Protein AF-A0A9E7TIS4-F1 (afdb_monomer_lite)

Organism: NCBI:txid33865

Sequence (132 aa):
MLKGLLPSMIPEYIQVRYVIFQGKQDLEKQIVKKLRGWRTPDTFFVILRDQDNGNCIEIRENLMNKCREAHRDNTMVRIACTELESFYLGDLRAVEDGFDIPGIAEKQSLKKFQSPDSIKKPSEELRNITNG

Structure (mmCIF, N/CA/C/O backbone):
data_AF-A0A9E7TIS4-F1
#
_entry.id   AF-A0A9E7TIS4-F1
#
loop_
_atom_site.group_PDB
_atom_site.id
_atom_site.type_symbol
_atom_site.label_atom_id
_atom_site.label_alt_id
_atom_site.label_comp_id
_atom_site.label_asym_id
_atom_site.label_entity_id
_atom_site.label_seq_id
_atom_site.pdbx_PDB_ins_code
_atom_site.Cartn_x
_atom_site.Cartn_y
_atom_site.Cartn_z
_atom_site.occupancy
_atom_site.B_iso_or_equiv
_atom_site.auth_seq_id
_atom_site.auth_comp_id
_atom_site.auth_asym_id
_atom_site.auth_atom_id
_atom_site.pdbx_PDB_model_num
ATOM 1 N N . MET A 1 1 ? -5.712 -8.317 3.004 1.00 78.44 1 MET A N 1
ATOM 2 C CA . MET A 1 1 ? -6.544 -7.231 2.442 1.00 78.44 1 MET A CA 1
ATOM 3 C C . MET A 1 1 ? -6.544 -7.169 0.907 1.00 78.44 1 MET A C 1
ATOM 5 O O . MET A 1 1 ? -7.469 -7.704 0.317 1.00 78.44 1 MET A O 1
ATOM 9 N N . LEU A 1 2 ? -5.536 -6.594 0.224 1.00 85.44 2 LEU A N 1
ATOM 10 C CA . LEU A 1 2 ? -5.630 -6.291 -1.226 1.00 85.44 2 LEU A CA 1
ATOM 11 C C . LEU A 1 2 ? -5.916 -7.496 -2.141 1.00 85.44 2 LEU A C 1
ATOM 13 O O . LEU A 1 2 ? -6.591 -7.338 -3.152 1.00 85.44 2 LEU A O 1
ATOM 17 N N . LYS A 1 3 ? -5.425 -8.693 -1.795 1.00 88.25 3 LYS A N 1
ATOM 18 C CA . LYS A 1 3 ? -5.730 -9.936 -2.530 1.00 88.25 3 LYS A CA 1
ATOM 19 C C . LYS A 1 3 ? -7.217 -10.298 -2.529 1.00 88.25 3 LYS A C 1
ATOM 21 O O . LYS A 1 3 ? -7.677 -10.883 -3.497 1.00 88.25 3 LYS A O 1
ATOM 26 N N . GLY A 1 4 ? -7.938 -9.955 -1.462 1.00 86.56 4 GLY A N 1
ATOM 27 C CA . GLY A 1 4 ? -9.380 -10.182 -1.359 1.00 86.56 4 GLY A CA 1
ATOM 28 C C . GLY A 1 4 ? -10.211 -9.044 -1.952 1.00 86.56 4 GLY A C 1
ATOM 29 O O . GLY A 1 4 ? -11.275 -9.302 -2.492 1.00 86.56 4 GLY A O 1
ATOM 30 N N . LEU A 1 5 ? -9.714 -7.802 -1.893 1.00 85.69 5 LEU A N 1
ATOM 31 C CA . LEU A 1 5 ? -10.480 -6.619 -2.301 1.00 85.69 5 LEU A CA 1
ATOM 32 C C . LEU A 1 5 ? -10.400 -6.316 -3.806 1.00 85.69 5 LEU A C 1
ATOM 34 O O . LEU A 1 5 ? -11.390 -5.933 -4.417 1.00 85.69 5 LEU A O 1
ATOM 38 N N . LEU A 1 6 ? -9.225 -6.461 -4.427 1.00 89.69 6 LEU A N 1
ATOM 39 C CA . LEU A 1 6 ? -9.060 -6.070 -5.833 1.00 89.69 6 LEU A CA 1
ATOM 40 C C . LEU A 1 6 ? -9.936 -6.864 -6.822 1.00 89.69 6 LEU A C 1
ATOM 42 O O . LEU A 1 6 ? -10.451 -6.228 -7.741 1.00 89.69 6 LEU A O 1
ATOM 46 N N . PRO A 1 7 ? -10.170 -8.183 -6.651 1.00 89.31 7 PRO A N 1
ATOM 47 C CA . PRO A 1 7 ? -11.040 -8.936 -7.556 1.00 89.31 7 PRO A CA 1
ATOM 48 C C . PRO A 1 7 ? -12.476 -8.404 -7.646 1.00 89.31 7 PRO A C 1
ATOM 50 O O . PRO A 1 7 ? -13.085 -8.514 -8.700 1.00 89.31 7 PRO A O 1
ATOM 53 N N . SER A 1 8 ? -13.017 -7.803 -6.579 1.00 88.75 8 SER A N 1
ATOM 54 C CA . SER A 1 8 ? -14.375 -7.237 -6.593 1.00 88.75 8 SER A CA 1
ATOM 55 C C . SER A 1 8 ? -14.439 -5.802 -7.124 1.00 88.75 8 SER A C 1
ATOM 57 O O . SER A 1 8 ? -15.529 -5.281 -7.339 1.00 88.75 8 SER A O 1
ATOM 59 N N . MET A 1 9 ? -13.294 -5.134 -7.295 1.00 89.31 9 MET A N 1
ATOM 60 C CA . MET A 1 9 ? -13.216 -3.730 -7.726 1.00 89.31 9 MET A CA 1
ATOM 61 C C . MET A 1 9 ? -12.743 -3.562 -9.171 1.00 89.31 9 MET A C 1
ATOM 63 O O . MET A 1 9 ? -12.948 -2.505 -9.766 1.00 89.31 9 MET A O 1
ATOM 67 N N . ILE A 1 10 ? -12.049 -4.561 -9.712 1.00 91.19 10 ILE A N 1
ATOM 68 C CA . ILE A 1 10 ? -11.374 -4.487 -11.005 1.00 91.19 10 ILE A CA 1
ATOM 69 C C . ILE A 1 10 ? -12.023 -5.497 -11.961 1.00 91.19 10 ILE A C 1
ATOM 71 O O . ILE A 1 10 ? -12.323 -6.611 -11.537 1.00 91.19 10 ILE A O 1
ATOM 75 N N . PRO A 1 11 ? -12.218 -5.150 -13.248 1.00 93.06 11 PRO A N 1
ATOM 76 C CA . PRO A 1 11 ? -12.716 -6.094 -14.242 1.00 93.06 11 PRO A CA 1
ATOM 77 C C . PRO A 1 11 ? -11.904 -7.395 -14.311 1.00 93.06 11 PRO A C 1
ATOM 79 O O . PRO A 1 11 ? -10.673 -7.369 -14.289 1.00 93.06 11 PRO A O 1
ATOM 82 N N . GLU A 1 12 ? -12.594 -8.521 -14.495 1.00 91.00 12 GLU A N 1
ATOM 83 C CA . GLU A 1 12 ? -12.003 -9.871 -14.473 1.00 91.00 12 GLU A CA 1
ATOM 84 C C . GLU A 1 12 ? -10.914 -10.101 -15.533 1.00 91.00 12 GLU A C 1
ATOM 86 O O . GLU A 1 12 ? -10.029 -10.936 -15.353 1.00 91.00 12 GLU A O 1
ATOM 91 N N . TYR A 1 13 ? -10.939 -9.344 -16.635 1.00 91.88 13 TYR A N 1
ATOM 92 C CA . TYR A 1 13 ? -9.937 -9.447 -17.699 1.00 91.88 13 TYR A CA 1
ATOM 93 C C . TYR A 1 13 ? -8.581 -8.819 -17.329 1.00 91.88 13 TYR A C 1
ATOM 95 O O . TYR A 1 13 ? -7.606 -8.988 -18.064 1.00 91.88 13 TYR A O 1
ATOM 103 N N . ILE A 1 14 ? -8.488 -8.083 -16.216 1.00 92.38 14 ILE A N 1
ATOM 104 C CA . ILE A 1 14 ? -7.239 -7.465 -15.760 1.00 92.38 14 ILE A CA 1
ATOM 105 C C . ILE A 1 14 ? -6.491 -8.434 -14.841 1.00 92.38 14 ILE A C 1
ATOM 107 O O . ILE A 1 14 ? -6.923 -8.743 -13.731 1.00 92.38 14 ILE A O 1
ATOM 111 N N . GLN A 1 15 ? -5.299 -8.861 -15.265 1.00 92.31 15 GLN A N 1
ATOM 112 C CA . GLN A 1 15 ? -4.434 -9.687 -14.427 1.00 92.31 15 GLN A CA 1
ATOM 113 C C . GLN A 1 15 ? -3.736 -8.842 -13.350 1.00 92.31 15 GLN A C 1
ATOM 115 O O . GLN A 1 15 ? -2.808 -8.083 -13.636 1.00 92.31 15 GLN A O 1
ATOM 120 N N . VAL A 1 16 ? -4.108 -9.042 -12.086 1.00 93.62 16 VAL A N 1
ATOM 121 C CA . VAL A 1 16 ? -3.443 -8.398 -10.945 1.00 93.62 16 VAL A CA 1
ATOM 122 C C . VAL A 1 16 ? -2.207 -9.197 -10.518 1.00 93.62 16 VAL A C 1
ATOM 124 O O . VAL A 1 16 ? -2.273 -10.407 -10.298 1.00 93.62 16 VAL A O 1
ATOM 127 N N . ARG A 1 17 ? -1.062 -8.520 -10.356 1.00 93.75 17 ARG A N 1
ATOM 128 C CA . ARG A 1 17 ? 0.164 -9.104 -9.786 1.00 93.75 17 ARG A CA 1
ATOM 129 C C . ARG A 1 17 ? 0.657 -8.284 -8.602 1.00 93.75 17 ARG A C 1
ATOM 131 O O . ARG A 1 17 ? 0.764 -7.066 -8.684 1.00 93.75 17 ARG A O 1
ATOM 138 N N . TYR A 1 18 ? 1.014 -8.975 -7.522 1.00 93.88 18 TYR A N 1
ATOM 139 C CA . TYR A 1 18 ? 1.550 -8.361 -6.309 1.00 93.88 18 TYR A CA 1
ATOM 140 C C . TYR A 1 18 ? 3.065 -8.542 -6.264 1.00 93.88 18 TYR A C 1
ATOM 142 O O . TYR A 1 18 ? 3.559 -9.669 -6.272 1.00 93.88 18 TYR A O 1
ATOM 150 N N . VAL A 1 19 ? 3.799 -7.433 -6.199 1.00 93.94 19 VAL A N 1
ATOM 151 C CA . VAL A 1 19 ? 5.257 -7.425 -6.045 1.00 93.94 19 VAL A CA 1
ATOM 152 C C . VAL A 1 19 ? 5.575 -6.922 -4.643 1.00 93.94 19 VAL A C 1
ATOM 154 O O . VAL A 1 19 ? 5.390 -5.746 -4.348 1.00 93.94 19 VAL A O 1
ATOM 157 N N . ILE A 1 20 ? 6.010 -7.835 -3.777 1.00 93.00 20 ILE A N 1
ATOM 158 C CA . ILE A 1 20 ? 6.323 -7.546 -2.373 1.00 93.00 20 ILE A CA 1
ATOM 159 C C . ILE A 1 20 ? 7.811 -7.194 -2.252 1.00 93.00 20 ILE A C 1
ATOM 161 O O . ILE A 1 20 ? 8.650 -7.812 -2.913 1.00 93.00 20 ILE A O 1
ATOM 165 N N . PHE A 1 21 ? 8.122 -6.217 -1.402 1.00 93.62 21 PHE A N 1
ATOM 166 C CA . PHE A 1 21 ? 9.482 -5.790 -1.063 1.00 93.62 21 PHE A CA 1
ATOM 167 C C . PHE A 1 21 ? 9.729 -5.949 0.437 1.00 93.62 21 PHE A C 1
ATOM 169 O O . PHE A 1 21 ? 8.796 -5.859 1.236 1.00 93.62 21 PHE A O 1
ATOM 176 N N . GLN A 1 22 ? 10.987 -6.160 0.821 1.00 91.56 22 GLN A N 1
ATOM 177 C CA . GLN A 1 22 ? 11.403 -6.272 2.222 1.00 91.56 22 GLN A CA 1
ATOM 178 C C . GLN A 1 22 ? 11.657 -4.877 2.817 1.00 91.56 22 GLN A C 1
ATOM 180 O O . GLN A 1 22 ? 12.793 -4.442 3.008 1.00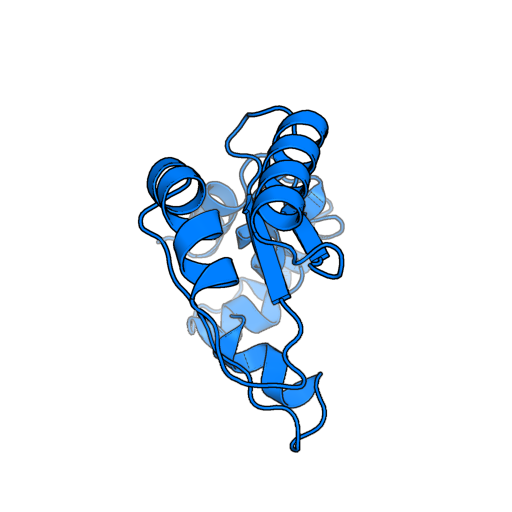 91.56 22 GLN A O 1
ATOM 185 N N . GLY A 1 23 ? 10.567 -4.147 3.062 1.00 89.06 23 GLY A N 1
ATOM 186 C CA . GLY A 1 23 ? 10.588 -2.793 3.616 1.00 89.06 23 GLY A CA 1
ATOM 187 C C . GLY A 1 23 ? 10.994 -1.700 2.618 1.00 89.06 23 GLY A C 1
ATOM 188 O O . GLY A 1 23 ? 11.309 -1.947 1.449 1.00 89.06 23 GLY A O 1
ATOM 189 N N . LYS A 1 24 ? 10.993 -0.447 3.093 1.00 89.44 24 LYS A N 1
ATOM 190 C CA . LYS A 1 24 ? 11.208 0.748 2.254 1.00 89.44 24 LYS A CA 1
ATOM 191 C C . LYS A 1 24 ? 12.556 0.786 1.534 1.00 89.44 24 LYS A C 1
ATOM 193 O O . LYS A 1 24 ? 12.625 1.195 0.379 1.00 89.44 24 LYS A O 1
ATOM 198 N N . GLN A 1 25 ? 13.626 0.337 2.191 1.00 91.75 25 GLN A N 1
ATOM 199 C CA . GLN A 1 25 ? 14.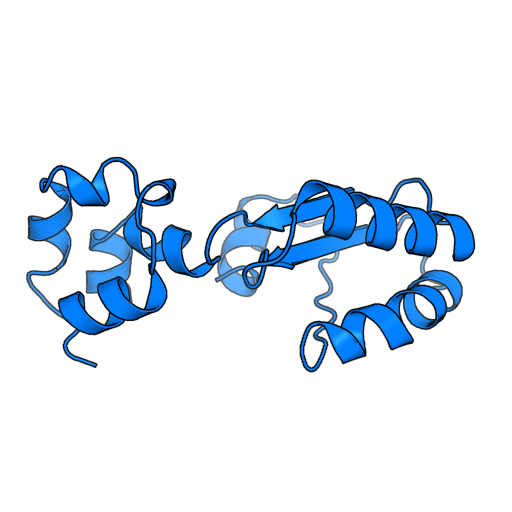964 0.365 1.595 1.00 91.75 25 GLN A CA 1
ATOM 200 C C . GLN A 1 25 ? 15.076 -0.611 0.420 1.00 91.75 25 GLN A C 1
ATOM 202 O O . GLN A 1 25 ? 15.715 -0.295 -0.582 1.00 91.75 25 GLN A O 1
ATOM 207 N N . ASP A 1 26 ? 14.454 -1.786 0.533 1.00 95.19 26 ASP A N 1
ATOM 208 C CA . ASP A 1 26 ? 14.438 -2.777 -0.539 1.00 95.19 26 ASP A CA 1
ATOM 209 C C . ASP A 1 26 ? 13.622 -2.285 -1.741 1.00 95.19 26 ASP A C 1
ATOM 211 O O . ASP A 1 26 ? 14.095 -2.350 -2.879 1.00 95.19 26 ASP A O 1
ATOM 215 N N . LEU A 1 27 ? 12.449 -1.686 -1.485 1.00 94.69 27 LEU A N 1
ATOM 216 C CA . LEU A 1 27 ? 11.648 -1.012 -2.510 1.00 94.69 27 LEU A CA 1
ATOM 217 C C . LEU A 1 27 ? 12.488 0.019 -3.272 1.00 94.69 27 LEU A C 1
ATOM 219 O O . LEU A 1 27 ? 12.590 -0.044 -4.496 1.00 94.69 27 LEU A O 1
ATOM 223 N N . GLU A 1 28 ? 13.138 0.940 -2.561 1.00 91.81 28 GLU A N 1
ATOM 224 C CA . GLU A 1 28 ? 13.893 2.025 -3.190 1.00 91.81 28 GLU A CA 1
ATOM 225 C C . GLU A 1 28 ? 15.107 1.545 -3.997 1.00 91.81 28 GLU A C 1
ATOM 227 O O . GLU A 1 28 ? 15.447 2.172 -5.007 1.00 91.81 28 GLU A O 1
ATOM 232 N N . LYS A 1 29 ? 15.741 0.439 -3.587 1.00 94.81 29 LYS A N 1
ATOM 233 C CA . LYS A 1 29 ? 16.877 -0.171 -4.298 1.00 94.81 29 LYS A CA 1
ATOM 234 C C . LYS A 1 29 ? 16.442 -0.950 -5.537 1.00 94.81 29 LYS A C 1
ATOM 236 O O . LYS A 1 29 ? 17.158 -0.963 -6.535 1.00 94.81 29 LYS A O 1
ATOM 241 N N . GLN A 1 30 ? 15.293 -1.621 -5.483 1.00 96.56 30 GLN A N 1
ATOM 242 C CA . GLN A 1 30 ? 14.895 -2.575 -6.518 1.00 96.56 30 GLN A CA 1
ATOM 243 C C . GLN A 1 30 ? 13.866 -2.041 -7.521 1.00 96.56 30 GLN A C 1
ATOM 245 O O . GLN A 1 30 ? 13.756 -2.609 -8.611 1.00 96.56 30 GLN A O 1
ATOM 250 N N . ILE A 1 31 ? 13.113 -0.983 -7.196 1.00 96.56 31 ILE A N 1
ATOM 251 C CA . ILE A 1 31 ? 11.961 -0.560 -8.007 1.00 96.56 31 ILE A CA 1
ATOM 252 C C . ILE A 1 31 ? 12.341 -0.226 -9.453 1.00 96.56 31 ILE A C 1
ATOM 254 O O . ILE A 1 31 ? 11.700 -0.728 -10.374 1.00 96.56 31 ILE A O 1
ATOM 258 N N . VAL A 1 32 ? 13.438 0.509 -9.668 1.00 97.44 32 VAL A N 1
ATOM 259 C CA . VAL A 1 32 ? 13.911 0.878 -11.015 1.00 97.44 32 VAL A CA 1
ATOM 260 C C . VAL A 1 32 ? 14.204 -0.375 -11.840 1.00 97.44 32 VAL A C 1
ATOM 262 O O . VAL A 1 32 ? 13.712 -0.526 -12.958 1.00 97.44 32 VAL A O 1
ATOM 265 N N . LYS A 1 33 ? 14.959 -1.321 -11.264 1.00 96.94 33 LYS A N 1
ATOM 266 C CA . LYS A 1 33 ? 15.322 -2.582 -11.922 1.00 96.94 33 LYS A CA 1
ATOM 267 C C . LYS A 1 33 ? 14.084 -3.406 -12.279 1.00 96.94 33 LYS A C 1
ATOM 269 O O . LYS A 1 33 ? 14.017 -3.943 -13.384 1.00 96.94 33 LYS A O 1
ATOM 274 N N . LYS A 1 34 ? 13.111 -3.513 -11.368 1.00 96.00 34 LYS A N 1
ATOM 275 C CA . LYS A 1 34 ? 11.888 -4.298 -11.599 1.00 96.00 34 LYS A CA 1
ATOM 276 C C . LYS A 1 34 ? 10.990 -3.668 -12.664 1.00 96.00 34 LYS A C 1
ATOM 278 O O . LYS A 1 34 ? 10.532 -4.388 -13.544 1.00 96.00 34 LYS A O 1
ATOM 283 N N . LEU A 1 35 ? 10.788 -2.351 -12.619 1.00 96.44 35 LEU A N 1
ATOM 284 C CA . LEU A 1 35 ? 9.990 -1.618 -13.606 1.00 96.44 35 LEU A CA 1
ATOM 285 C C . LEU A 1 35 ? 10.609 -1.685 -15.009 1.00 96.44 35 LEU A C 1
ATOM 287 O O . LEU A 1 35 ? 9.914 -1.992 -15.981 1.00 96.44 35 LEU A O 1
ATOM 291 N N . ARG A 1 36 ? 11.926 -1.463 -15.113 1.00 95.69 36 ARG A N 1
ATOM 292 C CA . ARG A 1 36 ? 12.661 -1.517 -16.386 1.00 95.69 36 ARG A CA 1
ATOM 293 C C . ARG A 1 36 ? 12.700 -2.932 -16.967 1.00 95.69 36 ARG A C 1
ATOM 295 O O . ARG A 1 36 ? 12.611 -3.111 -18.175 1.00 95.69 36 ARG A O 1
ATOM 302 N N . GLY A 1 37 ? 12.824 -3.945 -16.110 1.00 95.75 37 GLY A N 1
ATOM 303 C CA . GLY A 1 37 ? 12.858 -5.352 -16.514 1.00 95.75 37 GLY A CA 1
ATOM 304 C C . GLY A 1 37 ? 11.498 -5.942 -16.894 1.00 95.75 37 GLY A C 1
ATOM 305 O O . GLY A 1 37 ? 11.449 -7.077 -17.369 1.00 95.75 37 GLY A O 1
ATOM 306 N N . TRP A 1 38 ? 10.396 -5.217 -16.683 1.00 95.81 38 TRP A N 1
ATOM 307 C CA . TRP A 1 38 ? 9.059 -5.735 -16.943 1.00 95.81 38 TRP A CA 1
ATOM 308 C C . TRP A 1 38 ? 8.736 -5.731 -18.437 1.00 95.81 38 TRP A C 1
ATOM 310 O O . TRP A 1 38 ? 8.675 -4.673 -19.061 1.00 95.81 38 TRP A O 1
ATOM 320 N N . ARG A 1 39 ? 8.518 -6.919 -19.011 1.00 93.88 39 ARG A N 1
ATOM 321 C CA . ARG A 1 39 ? 8.322 -7.102 -20.462 1.00 93.88 39 ARG A CA 1
ATOM 322 C C . ARG A 1 39 ? 6.873 -7.304 -20.885 1.00 93.88 39 ARG A C 1
ATOM 324 O O . ARG A 1 39 ? 6.596 -7.242 -22.076 1.00 93.88 39 ARG A O 1
ATOM 331 N N . THR A 1 40 ? 5.965 -7.560 -19.947 1.00 94.25 40 THR A N 1
ATOM 332 C CA . THR A 1 40 ? 4.551 -7.726 -20.286 1.00 94.25 40 THR A CA 1
ATOM 333 C C . THR A 1 40 ? 4.011 -6.401 -20.838 1.00 94.25 40 THR A C 1
ATOM 335 O O . THR A 1 40 ? 4.163 -5.376 -20.159 1.00 94.25 40 THR A O 1
ATOM 338 N N . PRO A 1 41 ? 3.431 -6.389 -22.052 1.00 91.69 41 PRO A N 1
ATOM 339 C CA . PRO A 1 41 ? 2.789 -5.200 -22.605 1.00 91.69 41 PRO A CA 1
ATOM 340 C C . PRO A 1 41 ? 1.533 -4.832 -21.802 1.00 91.69 41 PRO A C 1
ATOM 342 O O . PRO A 1 41 ? 1.130 -5.569 -20.900 1.00 91.69 41 PRO A O 1
ATOM 345 N N . ASP A 1 42 ? 0.965 -3.656 -22.084 1.00 92.25 42 ASP A N 1
ATOM 346 C CA . ASP A 1 42 ? -0.312 -3.179 -21.521 1.00 92.25 42 ASP A CA 1
ATOM 347 C C . ASP A 1 42 ? -0.411 -3.278 -19.988 1.00 92.25 42 ASP A C 1
ATOM 349 O O . ASP A 1 42 ? -1.466 -3.511 -19.403 1.00 92.25 42 ASP A O 1
ATOM 353 N N . THR A 1 43 ? 0.731 -3.107 -19.315 1.00 94.88 43 THR A N 1
ATOM 354 C CA . THR A 1 43 ? 0.834 -3.174 -17.858 1.00 94.88 43 THR A CA 1
ATOM 355 C C . THR A 1 43 ? 0.831 -1.772 -17.258 1.00 94.88 43 THR A C 1
ATOM 357 O O . THR A 1 43 ? 1.670 -0.936 -17.602 1.00 94.88 43 THR A O 1
ATOM 360 N N . PHE A 1 44 ? -0.057 -1.557 -16.288 1.00 94.38 44 PHE A N 1
ATOM 361 C CA . PHE A 1 44 ? -0.055 -0.389 -15.412 1.00 94.38 44 PHE A CA 1
ATOM 362 C C . PHE A 1 44 ? 0.531 -0.751 -14.051 1.00 94.38 44 PHE A C 1
ATOM 364 O O . PHE A 1 44 ? 0.265 -1.825 -13.511 1.00 94.38 44 PHE A O 1
ATOM 371 N N . PHE A 1 45 ? 1.319 0.160 -13.483 1.00 96.88 45 PHE A N 1
ATOM 372 C CA . PHE A 1 45 ? 1.935 -0.029 -12.175 1.00 96.88 45 PHE A CA 1
ATOM 373 C C . PHE A 1 45 ? 1.288 0.880 -11.138 1.00 96.88 45 PHE A C 1
ATOM 375 O O . PHE A 1 45 ? 1.061 2.067 -11.381 1.00 96.88 45 PHE A O 1
ATOM 382 N N . VAL A 1 46 ? 1.054 0.313 -9.957 1.00 95.81 46 VAL A N 1
ATOM 383 C CA . VAL A 1 46 ? 0.650 1.043 -8.758 1.00 95.81 46 VAL A CA 1
ATOM 384 C C . VAL A 1 46 ? 1.645 0.707 -7.655 1.00 95.81 46 VAL A C 1
ATOM 386 O O . VAL A 1 46 ? 1.803 -0.456 -7.287 1.00 95.81 46 VAL A O 1
ATOM 389 N N . ILE A 1 47 ? 2.328 1.725 -7.143 1.00 95.62 47 ILE A N 1
ATOM 390 C CA . ILE A 1 47 ? 3.219 1.623 -5.991 1.00 95.62 47 ILE A CA 1
ATOM 391 C C . ILE A 1 47 ? 2.457 2.129 -4.771 1.00 95.62 47 ILE A C 1
ATOM 393 O O . ILE A 1 47 ? 2.027 3.2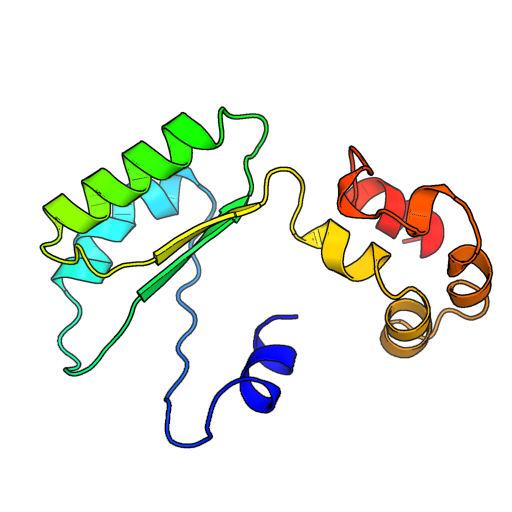84 -4.737 1.00 95.62 47 ILE A O 1
ATOM 397 N N . LEU A 1 48 ? 2.316 1.256 -3.776 1.00 92.44 48 LEU A N 1
ATOM 398 C CA . LEU A 1 48 ? 1.736 1.558 -2.472 1.00 92.44 48 LEU A CA 1
ATOM 399 C C . LEU A 1 48 ? 2.841 1.490 -1.414 1.00 92.44 48 LEU A C 1
ATOM 401 O O . LEU A 1 48 ? 3.618 0.534 -1.404 1.00 92.44 48 LEU A O 1
ATOM 405 N N . ARG A 1 49 ? 2.908 2.494 -0.540 1.00 89.25 49 ARG A N 1
ATOM 406 C CA . ARG A 1 49 ? 3.830 2.553 0.604 1.00 89.25 49 ARG A CA 1
ATOM 407 C C . ARG A 1 49 ? 3.175 3.349 1.737 1.00 89.25 49 ARG A C 1
ATOM 409 O O . ARG A 1 49 ? 2.422 4.273 1.455 1.00 89.25 49 ARG A O 1
ATOM 416 N N . ASP A 1 50 ? 3.453 3.026 2.989 1.00 86.44 50 ASP A N 1
ATOM 417 C CA . ASP A 1 50 ? 3.183 3.914 4.127 1.00 86.44 50 ASP A CA 1
ATOM 418 C C . ASP A 1 50 ? 4.179 5.094 4.178 1.00 86.44 50 ASP A C 1
ATOM 420 O O . ASP A 1 50 ? 5.188 5.150 3.460 1.00 86.44 50 ASP A O 1
ATOM 424 N N . GLN A 1 51 ? 3.879 6.098 5.002 1.00 85.56 51 GLN A N 1
ATOM 425 C CA . GLN A 1 51 ? 4.786 7.227 5.201 1.00 85.56 51 GLN A CA 1
ATOM 426 C C . GLN A 1 51 ? 5.988 6.881 6.093 1.00 85.56 51 GLN A C 1
ATOM 428 O O . GLN A 1 51 ? 7.037 7.509 5.953 1.00 85.56 51 GLN A O 1
ATOM 433 N N . ASP A 1 52 ? 5.865 5.902 7.001 1.00 80.19 52 ASP A N 1
ATOM 434 C CA . ASP A 1 52 ? 6.919 5.502 7.947 1.00 80.19 52 ASP A CA 1
ATOM 435 C C . ASP A 1 52 ? 7.570 6.690 8.700 1.00 80.19 52 ASP A C 1
ATOM 437 O O . ASP A 1 52 ? 8.800 6.804 8.769 1.00 80.19 52 ASP A O 1
ATOM 441 N N . ASN A 1 53 ? 6.756 7.614 9.227 1.00 79.44 53 ASN A N 1
ATOM 442 C CA . ASN A 1 53 ? 7.178 8.880 9.860 1.00 79.44 53 ASN A CA 1
ATOM 443 C C . ASN A 1 53 ? 8.005 9.835 8.968 1.00 79.44 53 ASN A C 1
ATOM 445 O O . ASN A 1 53 ? 8.568 10.808 9.466 1.00 79.44 53 ASN A O 1
ATOM 449 N N . GLY A 1 54 ? 8.107 9.572 7.663 1.00 84.69 54 GLY A N 1
ATOM 450 C CA . GLY A 1 54 ? 8.769 10.453 6.704 1.00 84.69 54 GLY A CA 1
ATOM 451 C C . GLY A 1 54 ? 7.821 11.471 6.067 1.00 84.69 54 GLY A C 1
ATOM 452 O O . GLY A 1 54 ? 6.601 11.391 6.201 1.00 84.69 54 GLY A O 1
ATOM 453 N N . ASN A 1 55 ? 8.387 12.423 5.323 1.00 90.31 55 ASN A N 1
ATOM 454 C CA . ASN A 1 55 ? 7.607 13.391 4.557 1.00 90.31 55 ASN A CA 1
ATOM 455 C C . ASN A 1 55 ? 6.980 12.705 3.330 1.00 90.31 55 ASN A C 1
ATOM 457 O O . ASN A 1 55 ? 7.677 12.333 2.383 1.00 90.31 55 ASN A O 1
ATOM 461 N N . CYS A 1 56 ? 5.655 12.541 3.333 1.00 91.69 56 CYS A N 1
ATOM 462 C CA . CYS A 1 56 ? 4.937 11.840 2.270 1.00 91.69 56 CYS A CA 1
ATOM 463 C C . CYS A 1 56 ? 5.098 12.499 0.889 1.00 91.69 56 CYS A C 1
ATOM 465 O O . CYS A 1 56 ? 5.093 11.794 -0.123 1.00 91.69 56 CYS A O 1
ATOM 467 N N . ILE A 1 57 ? 5.298 13.821 0.836 1.00 93.38 57 ILE A N 1
ATOM 468 C CA . ILE A 1 57 ? 5.521 14.565 -0.410 1.00 93.38 57 ILE A CA 1
ATOM 469 C C . ILE A 1 57 ? 6.888 14.194 -0.988 1.00 93.38 57 ILE A C 1
ATOM 471 O O . ILE A 1 57 ? 6.977 13.795 -2.147 1.00 93.38 57 ILE A O 1
ATOM 475 N N . GLU A 1 58 ? 7.939 14.241 -0.168 1.00 95.31 58 GLU A N 1
ATOM 476 C CA . GLU A 1 58 ? 9.302 13.878 -0.578 1.00 95.31 58 GLU A CA 1
ATOM 477 C C . GLU A 1 58 ? 9.400 12.405 -0.985 1.00 95.31 58 GLU A C 1
ATOM 479 O O . GLU A 1 58 ? 9.989 12.075 -2.015 1.00 95.31 58 GLU A O 1
ATOM 484 N N . ILE A 1 59 ? 8.770 11.511 -0.215 1.00 94.88 59 ILE A N 1
ATOM 485 C CA . ILE A 1 59 ? 8.721 10.079 -0.528 1.00 94.88 59 ILE A CA 1
ATOM 486 C C . ILE A 1 59 ? 8.037 9.850 -1.879 1.00 94.88 59 ILE A C 1
ATOM 488 O O . ILE A 1 59 ? 8.546 9.094 -2.713 1.00 94.88 59 ILE A O 1
ATOM 492 N N . ARG A 1 60 ? 6.889 10.501 -2.109 1.00 95.19 60 ARG A N 1
ATOM 493 C CA . ARG A 1 60 ? 6.154 10.398 -3.371 1.00 95.19 60 ARG A CA 1
ATOM 494 C C . ARG A 1 60 ? 6.995 10.904 -4.540 1.00 95.19 60 ARG A C 1
ATOM 496 O O . ARG A 1 60 ? 7.084 10.202 -5.544 1.00 95.19 60 ARG A O 1
ATOM 503 N N . GLU A 1 61 ? 7.623 12.071 -4.416 1.00 96.44 61 GLU A N 1
ATOM 504 C CA . GLU A 1 61 ? 8.484 12.634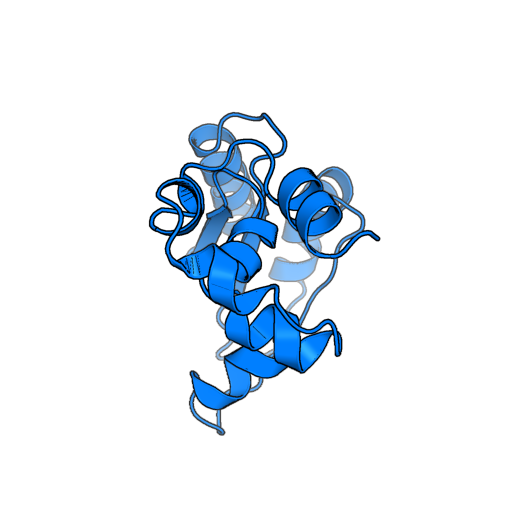 -5.465 1.00 96.44 61 GLU A CA 1
ATOM 505 C C . GLU A 1 61 ? 9.688 11.734 -5.772 1.00 96.44 61 GLU A C 1
ATOM 507 O O . GLU A 1 61 ? 9.960 11.450 -6.938 1.00 96.44 61 GLU A O 1
ATOM 512 N N . ASN A 1 62 ? 10.362 11.194 -4.752 1.00 96.19 62 ASN A N 1
ATOM 513 C CA . ASN A 1 62 ? 11.480 10.266 -4.941 1.00 96.19 62 ASN A CA 1
ATOM 514 C C . ASN A 1 62 ? 11.054 8.995 -5.700 1.00 96.19 62 ASN A C 1
ATOM 516 O O . ASN A 1 62 ? 11.717 8.573 -6.650 1.00 96.19 62 ASN A O 1
ATOM 520 N N . LEU A 1 63 ? 9.920 8.392 -5.327 1.00 96.75 63 LEU A N 1
ATOM 521 C CA . LEU A 1 63 ? 9.394 7.216 -6.025 1.00 96.75 63 LEU A CA 1
ATOM 522 C C . LEU A 1 63 ? 8.964 7.541 -7.458 1.00 96.75 63 LEU A C 1
ATOM 524 O O . LEU A 1 63 ? 9.247 6.754 -8.361 1.00 96.75 63 LEU A O 1
ATOM 528 N N . MET A 1 64 ? 8.338 8.697 -7.693 1.00 97.25 64 MET A N 1
ATOM 529 C CA . MET A 1 64 ? 8.011 9.135 -9.051 1.00 97.25 64 MET A CA 1
ATOM 530 C C . MET A 1 64 ? 9.275 9.324 -9.890 1.00 97.25 64 MET A C 1
ATOM 532 O O . MET A 1 64 ? 9.328 8.806 -11.000 1.00 97.25 64 MET A O 1
ATOM 536 N N . ASN A 1 65 ? 10.324 9.960 -9.360 1.00 97.62 65 ASN A N 1
ATOM 537 C CA . ASN A 1 65 ? 11.609 10.105 -10.052 1.00 97.62 65 ASN A CA 1
ATOM 538 C C . ASN A 1 65 ? 12.214 8.750 -10.444 1.00 97.62 65 ASN A C 1
ATOM 540 O O . ASN A 1 65 ? 12.638 8.580 -11.585 1.00 97.62 65 ASN A O 1
ATOM 544 N N . LYS A 1 66 ? 12.163 7.752 -9.554 1.00 97.06 66 LYS A N 1
ATOM 545 C CA . LYS A 1 66 ? 12.581 6.373 -9.866 1.00 97.06 66 LYS A CA 1
ATOM 546 C C . LYS A 1 66 ? 11.731 5.729 -10.969 1.00 97.06 66 LYS A C 1
ATOM 548 O O . LYS A 1 66 ? 12.252 4.964 -11.778 1.00 97.06 66 LYS A O 1
ATOM 553 N N . CYS A 1 67 ? 10.433 6.031 -11.034 1.00 97.12 67 CYS A N 1
ATOM 554 C CA . CYS A 1 67 ? 9.574 5.558 -12.124 1.00 97.12 67 CYS A CA 1
ATOM 555 C C . CYS A 1 67 ? 9.967 6.192 -13.465 1.00 97.12 67 CYS A C 1
ATOM 557 O O . CYS A 1 67 ? 10.046 5.480 -14.467 1.00 97.12 67 CYS A O 1
ATOM 559 N N . ARG A 1 68 ? 10.287 7.494 -13.479 1.00 96.88 68 ARG A N 1
ATOM 560 C CA . ARG A 1 68 ? 10.801 8.196 -14.671 1.00 96.88 68 ARG A CA 1
ATOM 561 C C . ARG A 1 68 ? 12.151 7.629 -15.119 1.00 96.88 68 ARG A C 1
ATOM 563 O O . ARG A 1 68 ? 12.342 7.353 -16.297 1.00 96.88 68 ARG A O 1
ATOM 570 N N . GLU A 1 69 ? 13.055 7.346 -14.179 1.00 96.88 69 GLU A N 1
ATOM 571 C CA . GLU A 1 69 ? 14.343 6.680 -14.448 1.00 96.88 69 GLU A CA 1
ATOM 572 C C . GLU A 1 69 ? 14.163 5.283 -15.079 1.00 96.88 69 GLU A C 1
ATOM 574 O O . GLU A 1 69 ? 15.002 4.798 -15.843 1.00 96.88 69 GLU A O 1
ATOM 579 N N . ALA A 1 70 ? 13.056 4.608 -14.770 1.00 96.50 70 ALA A N 1
ATOM 580 C CA . ALA A 1 70 ? 12.694 3.327 -15.364 1.00 96.50 70 ALA A CA 1
ATOM 581 C C . ALA A 1 70 ? 11.925 3.451 -16.694 1.00 96.50 70 ALA A C 1
ATOM 583 O O . ALA A 1 70 ? 11.549 2.416 -17.246 1.00 96.50 70 ALA A O 1
ATOM 584 N N . HIS A 1 71 ? 11.696 4.669 -17.202 1.00 95.25 71 HIS A N 1
ATOM 585 C CA . HIS A 1 71 ? 10.834 4.973 -18.354 1.00 95.25 71 HIS A CA 1
ATOM 586 C C . HIS A 1 71 ? 9.392 4.469 -18.175 1.00 95.25 71 HIS A C 1
ATOM 588 O O . HIS A 1 71 ? 8.794 3.879 -19.075 1.00 95.25 71 HIS A O 1
ATOM 594 N N . ARG A 1 72 ? 8.847 4.645 -16.966 1.00 95.25 72 ARG A N 1
ATOM 595 C CA . ARG A 1 72 ? 7.495 4.228 -16.565 1.00 95.25 72 ARG A CA 1
ATOM 596 C C . ARG A 1 72 ? 6.725 5.384 -15.922 1.00 95.25 72 ARG A C 1
ATOM 598 O O . ARG A 1 72 ? 6.166 5.244 -14.836 1.00 95.25 72 ARG A O 1
ATOM 605 N N . ASP A 1 73 ? 6.696 6.533 -16.588 1.00 92.75 73 ASP A N 1
ATOM 606 C CA . ASP A 1 73 ? 6.075 7.783 -16.121 1.00 92.75 73 ASP A CA 1
ATOM 607 C C . ASP A 1 73 ? 4.570 7.663 -15.829 1.00 92.75 73 ASP A C 1
ATOM 609 O O . ASP A 1 73 ? 4.027 8.412 -15.021 1.00 92.75 73 ASP A O 1
ATOM 613 N N . ASN A 1 74 ? 3.899 6.683 -16.436 1.00 93.25 74 ASN A N 1
ATOM 614 C CA . ASN A 1 74 ? 2.492 6.364 -16.194 1.00 93.25 74 ASN A CA 1
ATOM 615 C C . ASN A 1 74 ? 2.241 5.571 -14.893 1.00 93.25 74 ASN A C 1
ATOM 617 O O . ASN A 1 74 ? 1.113 5.143 -14.645 1.00 93.25 74 ASN A O 1
ATOM 621 N N . THR A 1 75 ? 3.270 5.344 -14.070 1.00 96.56 75 THR A N 1
ATOM 622 C CA . THR A 1 75 ? 3.145 4.643 -12.784 1.00 96.56 75 THR A CA 1
ATOM 623 C C . THR A 1 75 ? 2.445 5.516 -11.747 1.00 96.56 75 THR A C 1
ATOM 625 O O . THR A 1 75 ? 2.843 6.652 -11.490 1.00 96.56 75 THR A O 1
ATOM 628 N N . MET A 1 76 ? 1.434 4.962 -11.079 1.00 97.12 76 MET A N 1
ATOM 629 C CA . MET A 1 76 ? 0.760 5.629 -9.971 1.00 97.12 76 MET A CA 1
ATOM 630 C C . MET A 1 76 ? 1.499 5.366 -8.656 1.00 97.12 76 MET A C 1
ATOM 632 O O . MET A 1 76 ? 1.732 4.217 -8.293 1.00 97.12 76 MET A O 1
ATOM 636 N N . VAL A 1 77 ? 1.810 6.424 -7.904 1.00 96.19 77 VAL A N 1
ATOM 637 C CA . VAL A 1 77 ? 2.390 6.327 -6.554 1.00 96.19 77 VAL A CA 1
ATOM 638 C C . VAL A 1 77 ? 1.373 6.821 -5.525 1.00 96.19 77 VAL A C 1
ATOM 640 O O . VAL A 1 77 ? 0.864 7.944 -5.636 1.00 96.19 77 VAL A O 1
ATOM 643 N N . ARG A 1 78 ? 1.081 5.995 -4.514 1.00 93.19 78 ARG A N 1
ATOM 644 C CA . ARG A 1 78 ? 0.235 6.343 -3.365 1.00 93.19 78 ARG A CA 1
ATOM 645 C C . ARG A 1 78 ? 0.982 6.089 -2.065 1.00 93.19 78 ARG A C 1
ATOM 647 O O . ARG A 1 78 ? 1.473 4.986 -1.833 1.00 93.19 78 ARG A O 1
ATOM 654 N N . ILE A 1 79 ? 1.032 7.130 -1.237 1.00 91.94 79 ILE A N 1
ATOM 655 C CA . ILE A 1 79 ? 1.577 7.068 0.114 1.00 91.94 79 ILE A CA 1
ATOM 656 C C . ILE A 1 79 ? 0.405 7.085 1.086 1.00 91.94 79 ILE A C 1
ATOM 658 O O . ILE A 1 79 ? -0.388 8.025 1.057 1.00 91.94 79 ILE A O 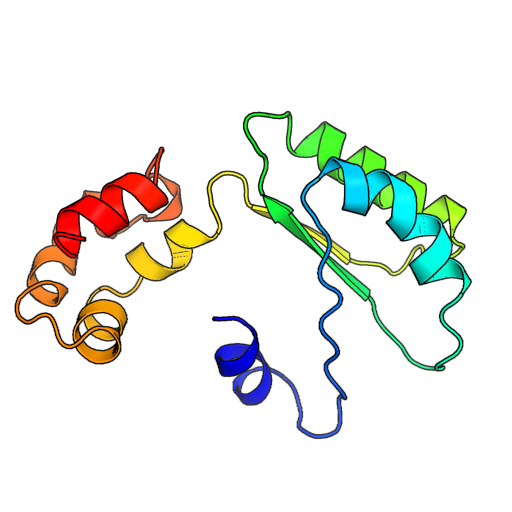1
ATOM 662 N N . ALA A 1 80 ? 0.282 6.058 1.920 1.00 86.56 80 ALA A N 1
ATOM 663 C CA . ALA A 1 80 ? -0.619 6.102 3.059 1.00 86.56 80 ALA A CA 1
ATOM 664 C C . ALA A 1 80 ? 0.016 7.008 4.126 1.00 86.56 80 ALA A C 1
ATOM 666 O O . ALA A 1 80 ? 1.046 6.664 4.698 1.00 86.56 80 ALA A O 1
ATOM 667 N N . CYS A 1 81 ? -0.565 8.190 4.358 1.00 78.56 81 CYS A N 1
ATOM 668 C CA . CYS A 1 81 ? -0.067 9.198 5.313 1.00 78.56 81 CYS A CA 1
ATOM 669 C C . CYS A 1 81 ? -0.265 8.810 6.792 1.00 78.56 81 CYS A C 1
ATOM 671 O O . CYS A 1 81 ? -0.019 9.609 7.688 1.00 78.56 81 CYS A O 1
ATOM 673 N N . THR A 1 82 ? -0.727 7.599 7.059 1.00 78.31 82 THR A N 1
ATOM 674 C CA . THR A 1 82 ? -0.719 6.972 8.379 1.00 78.31 82 THR A CA 1
ATOM 675 C C . THR A 1 82 ? -0.153 5.564 8.199 1.00 78.31 82 THR A C 1
ATOM 677 O O . THR A 1 82 ? 0.944 5.400 7.667 1.00 78.31 82 THR A O 1
ATOM 680 N N . GLU A 1 83 ? -0.915 4.559 8.592 1.00 79.25 83 GLU A N 1
ATOM 681 C CA . GLU A 1 83 ? -0.636 3.144 8.428 1.00 79.25 83 GLU A CA 1
ATOM 682 C C . GLU A 1 83 ? -1.769 2.570 7.572 1.00 79.25 83 GLU A C 1
ATOM 684 O O . GLU A 1 83 ? -2.924 2.992 7.705 1.00 79.25 83 GLU A O 1
ATOM 689 N N . LEU A 1 84 ? -1.470 1.614 6.689 1.00 80.25 84 LEU A N 1
ATOM 690 C CA . LEU A 1 84 ? -2.509 0.948 5.887 1.00 80.25 84 LEU A CA 1
ATOM 691 C C . LEU A 1 84 ? -3.504 0.183 6.777 1.00 80.25 84 LEU A C 1
ATOM 693 O O . LEU A 1 84 ? -4.631 -0.092 6.375 1.00 80.25 84 LEU A O 1
ATOM 697 N N . GLU A 1 85 ? -3.098 -0.110 8.007 1.00 83.88 85 GLU A N 1
ATOM 698 C CA . GLU A 1 85 ? -3.872 -0.714 9.078 1.00 83.88 85 GLU A CA 1
ATOM 699 C C . GLU A 1 85 ? -5.089 0.135 9.478 1.00 83.88 85 GLU A C 1
ATOM 701 O O . GLU A 1 85 ? -6.078 -0.414 9.964 1.00 83.88 85 GLU A O 1
ATOM 706 N N . SER A 1 86 ? -5.074 1.449 9.207 1.00 84.12 86 SER A N 1
ATOM 707 C CA . SER A 1 86 ? -6.244 2.328 9.384 1.00 84.12 86 SER A CA 1
ATOM 708 C C . SER A 1 86 ? -7.474 1.836 8.628 1.00 84.12 86 SER A C 1
ATOM 710 O O . SER A 1 86 ? -8.592 2.027 9.098 1.00 84.12 86 SER A O 1
ATOM 712 N N . PHE A 1 87 ? -7.295 1.125 7.514 1.00 86.62 87 PHE A N 1
ATOM 713 C CA . PHE A 1 87 ? -8.412 0.621 6.721 1.00 86.62 87 PHE A CA 1
ATOM 714 C C . PHE A 1 87 ? -9.258 -0.406 7.481 1.00 86.62 87 PHE A C 1
ATOM 716 O O . PHE A 1 87 ? -10.471 -0.436 7.298 1.00 86.62 87 PHE A O 1
ATOM 723 N N . TYR A 1 88 ? -8.657 -1.196 8.379 1.00 89.06 88 TYR A N 1
ATOM 724 C CA . TYR A 1 88 ? -9.410 -2.125 9.229 1.00 89.06 88 TYR A CA 1
ATOM 725 C C . TYR A 1 88 ? -10.266 -1.388 10.263 1.00 89.06 88 TYR A C 1
ATOM 727 O O . TYR A 1 88 ? -11.350 -1.839 10.610 1.00 89.06 88 TYR A O 1
ATOM 735 N N . LEU A 1 89 ? -9.812 -0.221 10.721 1.00 91.44 89 LEU A N 1
ATOM 736 C CA . LEU A 1 89 ? -10.538 0.596 11.694 1.00 91.44 89 LEU A CA 1
ATOM 737 C C . LEU A 1 89 ? -11.745 1.328 11.084 1.00 91.44 89 LEU A C 1
ATOM 739 O O . LEU A 1 89 ? -12.523 1.930 11.823 1.00 91.44 89 LEU A O 1
ATOM 743 N N . GLY A 1 90 ? -11.900 1.287 9.756 1.00 89.56 90 GLY A N 1
ATOM 744 C CA . GLY A 1 90 ? -13.055 1.836 9.045 1.00 89.56 90 GLY A CA 1
ATOM 745 C C . GLY A 1 90 ? -14.287 0.927 9.029 1.00 89.56 90 GLY A C 1
ATOM 746 O O . GLY A 1 90 ? -15.385 1.436 8.817 1.00 89.56 90 GLY A O 1
ATOM 747 N N . ASP A 1 91 ? -14.125 -0.379 9.269 1.00 92.56 91 ASP A N 1
ATOM 748 C CA . ASP A 1 91 ? -15.230 -1.342 9.361 1.00 92.56 91 ASP A CA 1
ATOM 749 C C . ASP A 1 91 ? -14.939 -2.404 10.433 1.00 92.56 91 ASP A C 1
ATOM 751 O O . ASP A 1 91 ? -14.403 -3.484 10.177 1.00 92.56 91 ASP A O 1
ATOM 755 N N . LEU A 1 92 ? -15.317 -2.082 11.667 1.00 94.06 92 LEU A N 1
ATOM 756 C CA . LEU A 1 92 ? -15.144 -2.947 12.826 1.00 94.06 92 LEU A CA 1
ATOM 757 C C . LEU A 1 92 ? -16.044 -4.185 12.806 1.00 94.06 92 LEU A C 1
ATOM 759 O O . LEU A 1 92 ? -15.736 -5.147 13.506 1.00 94.06 92 LEU A O 1
ATOM 763 N N . ARG A 1 93 ? -17.117 -4.200 12.005 1.00 94.50 93 ARG A N 1
ATOM 764 C CA . ARG A 1 93 ? -17.918 -5.414 11.811 1.00 94.50 93 ARG A CA 1
ATOM 765 C C . ARG A 1 93 ? -17.155 -6.426 10.969 1.00 94.50 93 ARG A C 1
ATOM 767 O O . ARG A 1 93 ? -17.066 -7.581 11.358 1.00 94.50 93 ARG A O 1
ATOM 774 N N . ALA A 1 94 ? -16.519 -5.984 9.886 1.00 92.19 94 ALA A N 1
ATOM 775 C CA . ALA A 1 94 ? -15.651 -6.855 9.098 1.00 92.19 94 ALA A CA 1
ATOM 776 C C . ALA A 1 94 ? -14.454 -7.389 9.911 1.00 92.19 94 ALA A C 1
ATOM 778 O O . ALA A 1 94 ? -14.007 -8.512 9.682 1.00 92.19 94 ALA A O 1
ATOM 779 N N . VAL A 1 95 ? -13.935 -6.604 10.866 1.00 92.81 95 VAL A N 1
ATOM 780 C CA . VAL A 1 95 ? -12.903 -7.065 11.813 1.00 92.81 95 VAL A CA 1
ATOM 781 C C . VAL A 1 95 ? -13.459 -8.133 12.758 1.00 92.81 95 VAL A C 1
ATOM 783 O O . VAL A 1 95 ? -12.835 -9.178 12.904 1.00 92.81 95 VAL A O 1
ATOM 786 N N . GLU A 1 96 ? -14.623 -7.900 13.368 1.00 94.81 96 GLU A N 1
ATOM 787 C CA . GLU A 1 96 ? -15.315 -8.882 14.218 1.00 94.81 96 GLU A CA 1
ATOM 788 C C . GLU A 1 96 ? -15.527 -10.214 13.489 1.00 94.81 96 GLU A C 1
ATOM 790 O O . GLU A 1 96 ? -15.072 -11.249 13.974 1.00 94.81 96 GLU A O 1
ATOM 795 N N . ASP A 1 97 ? -16.117 -10.170 12.293 1.00 93.44 97 ASP A N 1
ATOM 796 C CA . ASP A 1 97 ? -16.406 -11.352 11.475 1.00 93.44 97 ASP A CA 1
ATOM 797 C C . ASP A 1 97 ? -15.121 -12.051 10.996 1.00 93.44 97 ASP A C 1
ATOM 799 O O . ASP A 1 97 ? -15.046 -13.277 10.930 1.00 93.44 97 ASP A O 1
ATOM 803 N N . GLY A 1 98 ? -14.091 -11.277 10.641 1.00 90.81 98 GLY A N 1
ATOM 804 C CA . GLY A 1 98 ? -12.837 -11.799 10.097 1.00 90.81 98 GLY A CA 1
ATOM 805 C C . GLY A 1 98 ? -11.920 -12.447 11.136 1.00 90.81 98 GLY A C 1
ATOM 806 O O . GLY A 1 98 ? -11.124 -13.317 10.774 1.00 90.81 98 GLY A O 1
ATOM 807 N N . PHE A 1 99 ? -12.014 -12.025 12.400 1.00 90.19 99 PHE A N 1
ATOM 808 C CA . PHE A 1 99 ? -11.220 -12.563 13.508 1.00 90.19 99 PHE A CA 1
ATOM 809 C C . PHE A 1 99 ? -12.023 -13.439 14.482 1.00 90.19 99 PHE A C 1
ATOM 811 O O . PHE A 1 99 ? -11.408 -14.037 15.362 1.00 90.19 99 PHE A O 1
ATOM 818 N N . ASP A 1 100 ? -13.346 -13.538 14.321 1.00 92.38 100 ASP A N 1
ATOM 819 C CA . ASP A 1 100 ? -14.258 -14.256 15.227 1.00 92.38 100 ASP A CA 1
ATOM 820 C C . ASP A 1 100 ? -14.182 -13.728 16.676 1.00 92.38 100 ASP A C 1
ATOM 822 O O . ASP A 1 100 ? -14.079 -14.477 17.649 1.00 92.38 100 ASP A O 1
ATOM 826 N N . ILE A 1 101 ? -14.174 -12.394 16.822 1.00 92.31 101 ILE A N 1
ATOM 827 C CA . ILE A 1 101 ? -14.063 -11.705 18.120 1.00 92.31 101 ILE A CA 1
ATOM 828 C C . ILE A 1 101 ? -15.318 -10.855 18.361 1.00 92.31 101 ILE A C 1
ATOM 830 O O . ILE A 1 101 ? -15.369 -9.706 17.913 1.00 92.31 101 ILE A O 1
ATOM 834 N N . PRO A 1 102 ? -16.321 -11.375 19.088 1.00 91.75 102 PRO A N 1
ATOM 835 C CA . PRO A 1 102 ? -17.599 -10.696 19.264 1.00 91.75 102 PRO A CA 1
ATOM 836 C C . PRO A 1 102 ? -17.479 -9.402 20.083 1.00 91.75 102 PRO A C 1
ATOM 838 O O . PRO A 1 102 ? -16.697 -9.309 21.033 1.00 91.75 102 PRO A O 1
ATOM 841 N N . GLY A 1 103 ? -18.308 -8.411 19.751 1.00 91.56 103 GLY A N 1
ATOM 842 C CA . GLY A 1 103 ? -18.422 -7.137 20.469 1.00 91.56 103 GLY A CA 1
ATOM 843 C C . GLY A 1 103 ? -17.442 -6.046 20.014 1.00 91.56 103 GLY A C 1
ATOM 844 O O . GLY A 1 103 ? -17.419 -4.955 20.591 1.00 91.56 103 GLY A O 1
ATOM 845 N N . ILE A 1 104 ? -16.632 -6.285 18.978 1.00 93.94 104 ILE A N 1
ATOM 846 C CA . ILE A 1 104 ? -15.793 -5.248 18.360 1.00 93.94 104 ILE A CA 1
ATOM 847 C C . ILE A 1 104 ? -16.660 -4.288 17.535 1.00 93.94 104 ILE A C 1
ATOM 849 O O . ILE A 1 104 ? -16.446 -3.075 17.597 1.00 93.94 104 ILE A O 1
ATOM 853 N N . ALA A 1 105 ? -17.672 -4.795 16.826 1.00 94.62 105 ALA A N 1
ATOM 854 C CA . ALA A 1 105 ? -18.538 -4.005 15.953 1.00 94.62 105 ALA A CA 1
ATOM 855 C C . ALA A 1 105 ? -19.281 -2.883 16.703 1.00 94.62 105 ALA A C 1
ATOM 857 O O . ALA A 1 105 ? -19.505 -1.803 16.155 1.00 94.62 105 ALA A O 1
ATOM 858 N N . GLU A 1 106 ? -19.612 -3.092 17.981 1.00 94.06 106 GLU A N 1
ATOM 859 C CA . GLU A 1 106 ? -20.278 -2.095 18.836 1.00 94.06 106 GLU A CA 1
ATOM 860 C C . GLU A 1 106 ? -19.437 -0.820 19.016 1.00 94.06 106 GLU A C 1
ATOM 862 O O . GLU A 1 106 ? -19.965 0.296 19.135 1.00 94.06 106 GLU A O 1
ATOM 867 N N . LYS A 1 107 ? -18.107 -0.965 18.958 1.00 92.56 107 LYS A N 1
ATOM 868 C CA . LYS A 1 107 ? -17.159 0.143 19.094 1.00 92.56 107 LYS A CA 1
ATOM 869 C C . LYS A 1 107 ? -17.195 1.083 17.888 1.00 92.56 107 LYS A C 1
ATOM 871 O O . LYS A 1 107 ? -16.760 2.219 18.041 1.00 92.56 107 LYS A O 1
ATOM 876 N N . GLN A 1 108 ? -17.756 0.687 16.736 1.00 94.44 108 GLN A N 1
ATOM 877 C CA . GLN A 1 108 ? -17.798 1.517 15.517 1.00 94.44 108 GLN A CA 1
ATOM 878 C C . GLN A 1 108 ? -18.469 2.882 15.750 1.00 94.44 108 GLN A C 1
ATOM 880 O O . GLN A 1 108 ? -18.129 3.870 15.101 1.00 94.44 108 GLN A O 1
ATOM 885 N N . SER A 1 109 ? -19.403 2.951 16.705 1.00 92.25 109 SER A N 1
ATOM 886 C CA . SER A 1 109 ? -20.110 4.179 17.086 1.00 92.25 109 SER A CA 1
ATOM 887 C C . SER A 1 109 ? -19.212 5.230 17.757 1.00 92.25 109 SER A C 1
ATOM 889 O O . SER A 1 109 ? -19.533 6.423 17.731 1.00 92.25 109 SER A O 1
ATOM 891 N N . LEU A 1 110 ? -18.075 4.823 18.333 1.00 91.06 110 LEU A N 1
ATOM 892 C CA . LEU A 1 110 ? -17.158 5.725 19.020 1.00 91.06 110 LEU A CA 1
ATOM 893 C C . LEU A 1 110 ? -16.540 6.717 18.032 1.00 91.06 110 LEU A C 1
ATOM 895 O O . LEU A 1 110 ? -16.033 6.348 16.974 1.00 91.06 110 LEU A O 1
ATOM 899 N N . LYS A 1 111 ? -16.491 7.992 18.436 1.00 88.31 111 LYS A N 1
ATOM 900 C CA . LYS A 1 111 ? -16.021 9.116 17.609 1.00 88.31 111 LYS A CA 1
ATOM 901 C C . LYS A 1 111 ? -14.676 8.861 16.912 1.00 88.31 111 LYS A C 1
ATOM 903 O O . LYS A 1 111 ? -14.487 9.305 15.786 1.00 88.31 111 LYS A O 1
ATOM 908 N N . LYS A 1 112 ? -13.752 8.145 17.562 1.00 87.31 112 LYS A N 1
ATOM 909 C CA . LYS A 1 112 ? -12.423 7.850 17.004 1.00 87.31 112 LYS A CA 1
ATOM 910 C C . LYS A 1 112 ? -12.457 6.931 15.774 1.00 87.31 112 LYS A C 1
ATOM 912 O O . LYS A 1 112 ? -11.621 7.100 14.900 1.00 87.31 112 LYS A O 1
ATOM 917 N N . PHE A 1 113 ? -13.432 6.024 15.671 1.00 90.62 113 PHE A N 1
ATOM 918 C CA . PHE A 1 113 ? -13.568 5.095 14.539 1.00 90.62 113 PHE A CA 1
ATOM 919 C C . PHE A 1 113 ? -14.422 5.654 13.392 1.00 90.62 113 PHE A C 1
ATOM 921 O O . PHE A 1 113 ? -14.463 5.073 12.315 1.00 90.62 113 PHE A O 1
ATOM 928 N N . GLN A 1 114 ? -15.062 6.814 13.577 1.00 86.62 114 GLN A N 1
ATOM 929 C CA . GLN A 1 114 ? -15.778 7.509 12.497 1.00 86.62 114 GLN A CA 1
ATOM 930 C C . GLN A 1 114 ? -14.830 8.176 11.486 1.00 86.62 114 GLN A C 1
ATOM 932 O O . GLN A 1 114 ? -15.237 8.489 10.371 1.00 86.62 114 GLN A O 1
ATOM 937 N N . SER A 1 115 ? -13.574 8.417 11.874 1.00 85.19 115 SER A N 1
ATOM 938 C CA . SER A 1 115 ? -12.521 8.952 11.006 1.00 85.19 115 SER A CA 1
ATOM 939 C C . SER A 1 115 ? -11.224 8.167 11.242 1.00 85.19 115 SER A C 1
ATOM 941 O O . SER A 1 115 ? -10.343 8.640 11.969 1.00 85.19 115 SER A O 1
ATOM 943 N N . PRO A 1 116 ? -11.107 6.943 10.689 1.00 83.44 116 PRO A N 1
ATOM 944 C CA . PRO A 1 116 ? -9.975 6.054 10.961 1.00 83.44 116 PRO A CA 1
ATOM 945 C C . PRO A 1 116 ? -8.626 6.654 10.537 1.00 83.44 116 PRO A C 1
ATOM 947 O O . PRO A 1 116 ? -7.624 6.435 11.214 1.00 83.44 116 PRO A O 1
ATOM 950 N N . ASP A 1 117 ? -8.602 7.502 9.504 1.00 80.25 117 ASP A N 1
ATOM 951 C CA . ASP A 1 117 ? -7.398 8.219 9.054 1.00 80.25 117 ASP A CA 1
ATOM 952 C C . ASP A 1 117 ? -6.854 9.211 10.098 1.00 80.25 117 ASP A C 1
ATOM 954 O O . ASP A 1 117 ? -5.694 9.613 10.034 1.00 80.25 117 ASP A O 1
ATOM 958 N N . SER A 1 118 ? -7.668 9.614 11.082 1.00 83.69 118 SER A N 1
ATOM 959 C CA . SER A 1 118 ? -7.224 10.484 12.181 1.00 83.69 118 SER A CA 1
ATOM 960 C C . SER A 1 118 ? -6.500 9.728 13.305 1.00 83.69 118 SER A C 1
ATOM 962 O O . SER A 1 118 ? -5.891 10.348 14.185 1.00 83.69 118 SER A O 1
ATOM 964 N N . ILE A 1 119 ? -6.549 8.392 13.290 1.00 86.06 119 ILE A N 1
ATOM 965 C CA . ILE A 1 119 ? -5.925 7.541 14.300 1.00 86.06 119 ILE A CA 1
ATOM 966 C C . ILE A 1 119 ? -4.418 7.516 14.039 1.00 86.06 119 ILE A C 1
ATOM 968 O O . ILE A 1 119 ? -3.948 7.025 13.019 1.00 86.06 119 ILE A O 1
ATOM 972 N N . LYS A 1 120 ? -3.645 8.054 14.988 1.00 81.69 120 LYS A N 1
ATOM 973 C CA . LYS A 1 120 ? -2.186 8.219 14.847 1.00 81.69 120 LYS A CA 1
ATOM 974 C C . LYS A 1 120 ? -1.414 6.904 14.774 1.00 81.69 120 LYS A C 1
ATOM 976 O O . LYS A 1 120 ? -0.338 6.886 14.191 1.00 81.69 120 LYS A O 1
ATOM 981 N N . LYS A 1 121 ? -1.929 5.853 15.414 1.00 86.50 121 LYS A N 1
ATOM 982 C CA . LYS A 1 121 ? -1.302 4.529 15.473 1.00 86.50 121 LYS A CA 1
ATOM 983 C C . LYS A 1 121 ? -2.339 3.425 15.251 1.00 86.50 121 LYS A C 1
ATOM 985 O O . LYS A 1 121 ? -2.784 2.796 16.215 1.00 86.50 121 LYS A O 1
ATOM 990 N N . PRO A 1 122 ? -2.806 3.252 14.007 1.00 87.88 122 PRO A N 1
ATOM 991 C CA . PRO A 1 122 ? -3.855 2.296 13.695 1.00 87.88 122 PRO A CA 1
ATOM 992 C C . PRO A 1 122 ? -3.525 0.852 14.075 1.00 87.88 122 PRO A C 1
ATOM 994 O O . PRO A 1 122 ? -4.397 0.159 14.584 1.00 87.88 122 PRO A O 1
ATOM 997 N N . SER A 1 123 ? -2.281 0.409 13.895 1.00 89.00 123 SER A N 1
ATOM 998 C CA . SER A 1 123 ? -1.828 -0.929 14.295 1.00 89.00 123 SER A CA 1
ATOM 999 C C . SER A 1 123 ? -1.957 -1.174 15.802 1.00 89.00 123 SER A C 1
ATOM 1001 O O . SER A 1 123 ? -2.495 -2.202 16.211 1.00 89.00 123 SER A O 1
ATOM 1003 N N . GLU A 1 124 ? -1.520 -0.225 16.638 1.00 90.25 124 GLU A N 1
ATOM 1004 C CA . GLU A 1 124 ? -1.674 -0.310 18.098 1.00 90.25 124 GLU A CA 1
ATOM 1005 C C . GLU A 1 124 ? -3.155 -0.309 18.505 1.00 90.25 124 GLU A C 1
ATOM 1007 O O . GLU A 1 124 ? -3.559 -1.081 19.372 1.00 90.25 124 GLU A O 1
ATOM 1012 N N . GLU A 1 125 ? -3.979 0.534 17.877 1.00 92.06 125 GLU A N 1
ATOM 1013 C CA . GLU A 1 125 ? -5.416 0.588 18.163 1.00 92.06 125 GLU A CA 1
ATOM 1014 C C . GLU A 1 125 ? -6.131 -0.701 17.744 1.00 92.06 125 GLU A C 1
ATOM 1016 O O . GLU A 1 125 ? -6.944 -1.209 18.515 1.00 92.06 125 GLU A O 1
ATOM 1021 N N . LEU A 1 126 ? -5.792 -1.262 16.579 1.00 91.44 126 LEU A N 1
ATOM 1022 C CA . LEU A 1 126 ? -6.312 -2.550 16.127 1.00 91.44 126 LEU A CA 1
ATOM 1023 C C . LEU A 1 126 ? -5.986 -3.639 17.155 1.00 91.44 126 LEU A C 1
ATOM 1025 O O . LEU A 1 126 ? -6.898 -4.320 17.612 1.00 91.44 126 LEU A O 1
ATOM 1029 N N . ARG A 1 127 ? -4.730 -3.701 17.618 1.00 91.19 127 ARG A N 1
ATOM 1030 C CA . ARG A 1 127 ? -4.281 -4.628 18.671 1.00 91.19 127 ARG A CA 1
ATOM 1031 C C . ARG A 1 127 ? -5.084 -4.496 19.967 1.00 91.19 127 ARG A C 1
ATOM 1033 O O . ARG A 1 127 ? -5.422 -5.482 20.621 1.00 91.19 127 ARG A O 1
ATOM 1040 N N . ASN A 1 128 ? -5.385 -3.257 20.357 1.00 90.88 128 ASN A N 1
ATOM 1041 C CA . ASN A 1 128 ? -6.129 -2.966 21.580 1.00 90.88 128 ASN A CA 1
ATOM 1042 C C . ASN A 1 128 ? -7.588 -3.427 21.496 1.00 90.88 128 ASN A C 1
ATOM 1044 O O . ASN A 1 128 ? -8.153 -3.839 22.508 1.00 90.88 128 ASN A O 1
ATOM 1048 N N . ILE A 1 129 ? -8.226 -3.338 20.324 1.00 90.06 129 ILE A N 1
ATOM 1049 C CA . ILE A 1 129 ? -9.628 -3.748 20.179 1.00 90.06 129 ILE A CA 1
ATOM 1050 C C . ILE A 1 129 ? -9.801 -5.247 19.948 1.00 90.06 129 ILE A C 1
ATOM 1052 O O . ILE A 1 129 ? -10.863 -5.752 20.312 1.00 90.06 129 ILE A O 1
ATOM 1056 N N . THR A 1 130 ? -8.785 -5.928 19.411 1.00 89.06 130 THR A N 1
ATOM 1057 C CA . THR A 1 130 ? -8.753 -7.383 19.187 1.00 89.06 130 THR A CA 1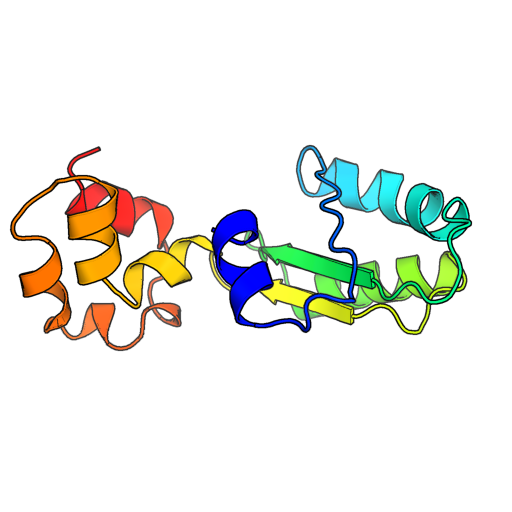
ATOM 1058 C C . THR A 1 130 ? -8.185 -8.174 20.367 1.00 89.06 130 THR A C 1
ATOM 1060 O O . THR A 1 130 ? -8.274 -9.396 20.365 1.00 89.06 130 THR A O 1
ATOM 1063 N N . ASN A 1 131 ? -7.623 -7.515 21.390 1.00 79.38 131 ASN A N 1
ATOM 1064 C CA . ASN A 1 131 ? -6.907 -8.163 22.502 1.00 79.38 131 ASN A CA 1
ATOM 1065 C C . ASN A 1 131 ? -5.751 -9.083 22.043 1.00 79.38 131 ASN A C 1
ATOM 1067 O O . ASN A 1 131 ? -5.434 -10.063 22.722 1.00 79.38 131 ASN A O 1
ATOM 1071 N N . GLY A 1 132 ? -5.117 -8.767 20.908 1.00 58.53 132 GLY A N 1
ATOM 1072 C CA . GLY A 1 132 ? -4.043 -9.557 20.297 1.00 58.53 132 GLY A CA 1
ATOM 1073 C C . GLY A 1 132 ? -3.234 -8.740 19.316 1.00 58.53 132 GLY A C 1
ATOM 1074 O O . GLY A 1 132 ? -3.869 -8.172 18.399 1.00 58.53 132 GLY A O 1
#

Radius of gyration: 17.46 Å; chains: 1; bounding box: 37×29×45 Å

Secondary structure (DSSP, 8-state):
-HHHHHHHHS-TTS-------SHHHHHHHHHHHHHHT---SS---EEEEE-TTS-HHHHHHHHHHHHHHTT-TT-EEEEESS-GGGGGGG-HHHHHHHHT-TTSGGGGGSGGGGSGGG-S-HHHHHHHHHT-

Foldseek 3Di:
DCVVPVVVVDDPVDDDDDDDAPDDVRCLVCVLVVLLPDDDPPDEAEAEEECPPHDPVVSQVSVCVSCVSSVNNRHHYDYLPADPLLVCLQQQVCVCVVLVPPPSRVCCPPPCSPCSSPDRHSPVVSCVSRVD

pLDDT: mean 90.93, std 5.57, range [58.53, 97.62]